Protein AF-A0A8C3UJY2-F1 (afdb_monomer)

Sequence (136 aa):
MTLLALTLALLAMTVATGDIPMKPLDMAPDSFDDQYQGCGPAMEEALPALNRSEFQKNLLYAKVWPMAVAEWQKWGSPVSPLSSPDQAIAIMAYTMEDLYKEFNDKVRVTGIPRTPGRLGGLLLATTALAVATGIL

Secondary structure (DSSP, 8-state):
-HHHHHHHHHTS----------------TTS-----TTTHHHHHHHHHHHHHHHHHH-HHHHHHHHHHHHHHHHTT---TTSS-HHHHHHHHHHTSTTHHHHHHHHHTT--S---TT-----SSHHHHHHHHT---

Solvent-accessible surface area (backbone atoms only — not comparable to full-atom values): 8339 Å² total; per-residue (Å²): 119,69,68,63,53,54,55,56,61,68,61,61,67,81,75,75,74,72,80,74,82,84,75,85,87,76,89,56,79,37,26,56,77,84,71,53,82,96,41,52,71,63,50,60,71,43,41,66,62,49,51,57,54,31,49,75,77,30,68,66,56,49,56,41,46,62,52,15,47,55,52,43,49,74,69,69,56,68,34,83,96,54,89,37,63,62,29,46,30,30,55,44,26,46,78,34,90,64,50,40,56,59,38,54,58,50,36,52,65,57,38,59,93,81,60,92,91,60,90,81,68,76,58,54,65,64,46,46,54,30,63,59,63,64,87,127

pLDDT: mean 72.96, std 17.75, range [30.02, 97.0]

Mean predicted aligned error: 12.07 Å

Foldseek 3Di:
DVVVVVVVVVVPDPPPPPPPPDDDDDPLLQFQDDLCPPNLVVLVVCVVVLLVLLLVQPVLCVVLLVVLVVVCVVVVVDQPPHDDSLLSSLVSSCPDDCLVVLLVVCRSRHNDPPDDPCPVDRRCRSNVSSVSPPDD

Organism: Catharus ustulatus (NCBI:txid91951)

Structure (mmCIF, N/CA/C/O backbone):
data_AF-A0A8C3UJY2-F1
#
_entry.id   AF-A0A8C3UJY2-F1
#
loop_
_atom_site.group_PDB
_atom_site.id
_atom_site.type_symbol
_atom_site.label_atom_id
_atom_site.label_alt_id
_atom_site.label_comp_id
_atom_site.label_asym_id
_atom_site.label_entity_id
_atom_site.label_seq_id
_atom_site.pdbx_PDB_ins_code
_atom_site.Cartn_x
_atom_site.Cartn_y
_atom_site.Cartn_z
_atom_site.occupancy
_atom_site.B_iso_or_equiv
_atom_site.auth_seq_id
_atom_site.auth_comp_id
_atom_site.auth_asym_id
_atom_site.auth_atom_id
_atom_site.pdbx_PDB_model_num
ATOM 1 N N . MET A 1 1 ? 63.495 15.230 11.042 1.00 59.34 1 MET A N 1
ATOM 2 C CA . MET A 1 1 ? 63.172 15.250 9.595 1.00 59.34 1 MET A CA 1
ATOM 3 C C . MET A 1 1 ? 62.580 13.933 9.089 1.00 59.34 1 MET A C 1
ATOM 5 O O . MET A 1 1 ? 61.705 13.982 8.242 1.00 59.34 1 MET A O 1
ATOM 9 N N . THR A 1 2 ? 62.986 12.766 9.601 1.00 58.66 2 THR A N 1
ATOM 10 C CA . THR A 1 2 ? 62.506 11.450 9.121 1.00 58.66 2 THR A CA 1
ATOM 11 C C . THR A 1 2 ? 61.123 11.045 9.644 1.00 58.66 2 THR A C 1
ATOM 13 O O . THR A 1 2 ? 60.345 10.471 8.891 1.00 58.66 2 THR A O 1
ATOM 16 N N . LEU A 1 3 ? 60.764 11.408 10.883 1.00 55.19 3 LEU A N 1
ATOM 17 C CA . LEU A 1 3 ? 59.418 11.153 11.425 1.00 55.19 3 LEU A CA 1
ATOM 18 C C . LEU A 1 3 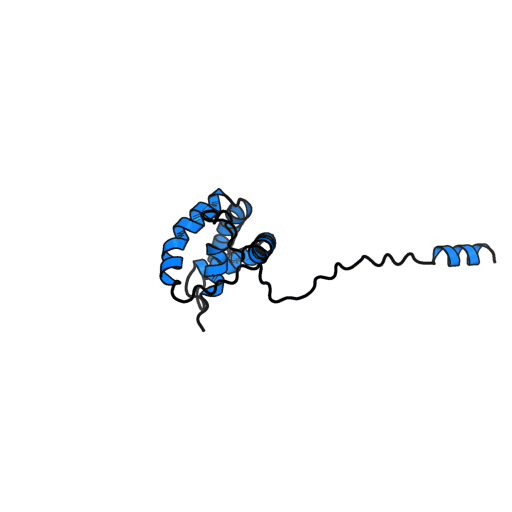? 58.323 11.926 10.670 1.00 55.19 3 LEU A C 1
ATOM 20 O O . LEU A 1 3 ? 57.234 11.411 10.461 1.00 55.19 3 LEU A O 1
ATOM 24 N N . LEU A 1 4 ? 58.649 13.144 10.227 1.00 55.25 4 LEU A N 1
ATOM 25 C CA . LEU A 1 4 ? 57.727 14.070 9.562 1.00 55.25 4 LEU A CA 1
ATOM 26 C C . LEU A 1 4 ? 57.382 13.606 8.134 1.00 55.25 4 LEU A C 1
ATOM 28 O O . LEU A 1 4 ? 56.247 13.741 7.682 1.00 55.25 4 LEU A O 1
ATOM 32 N N . ALA A 1 5 ? 58.347 12.985 7.451 1.00 57.09 5 ALA A N 1
ATOM 33 C CA . ALA A 1 5 ? 58.129 12.335 6.161 1.00 57.09 5 ALA A CA 1
ATOM 34 C C . ALA A 1 5 ? 57.294 11.046 6.294 1.00 57.09 5 ALA A C 1
ATOM 36 O O . ALA A 1 5 ? 56.434 10.783 5.457 1.00 57.09 5 ALA A O 1
ATOM 37 N N . LEU A 1 6 ? 57.491 10.277 7.372 1.00 54.47 6 LEU A N 1
ATOM 38 C CA . LEU A 1 6 ? 56.720 9.058 7.650 1.00 54.47 6 LEU A CA 1
ATOM 39 C C . LEU A 1 6 ? 55.256 9.370 7.999 1.00 54.47 6 LEU A C 1
ATOM 41 O O . LEU A 1 6 ? 54.355 8.670 7.543 1.00 54.47 6 LEU A O 1
ATOM 45 N N . THR A 1 7 ? 55.006 10.462 8.728 1.00 56.91 7 THR A N 1
ATOM 46 C CA . THR A 1 7 ? 53.645 10.943 9.006 1.00 56.91 7 THR A CA 1
ATOM 47 C C . THR A 1 7 ? 52.935 11.473 7.761 1.00 56.91 7 THR A C 1
ATOM 49 O O . THR A 1 7 ? 51.735 11.265 7.632 1.00 56.91 7 THR A O 1
ATOM 52 N N . LEU A 1 8 ? 53.649 12.108 6.819 1.00 55.72 8 LEU A N 1
ATOM 53 C CA . LEU A 1 8 ? 53.049 12.563 5.556 1.00 55.72 8 LEU A CA 1
ATOM 54 C C . LEU A 1 8 ? 52.709 11.400 4.609 1.00 55.72 8 LEU A C 1
ATOM 56 O O . LEU A 1 8 ? 51.703 11.473 3.912 1.00 55.72 8 LEU A O 1
ATOM 60 N N . ALA A 1 9 ? 53.499 10.321 4.606 1.00 56.09 9 ALA A N 1
ATOM 61 C CA . ALA A 1 9 ? 53.233 9.139 3.780 1.00 56.09 9 ALA A CA 1
ATOM 62 C C . ALA A 1 9 ? 52.032 8.310 4.280 1.00 56.09 9 ALA A C 1
ATOM 64 O O . ALA A 1 9 ? 51.280 7.774 3.473 1.00 56.09 9 ALA A 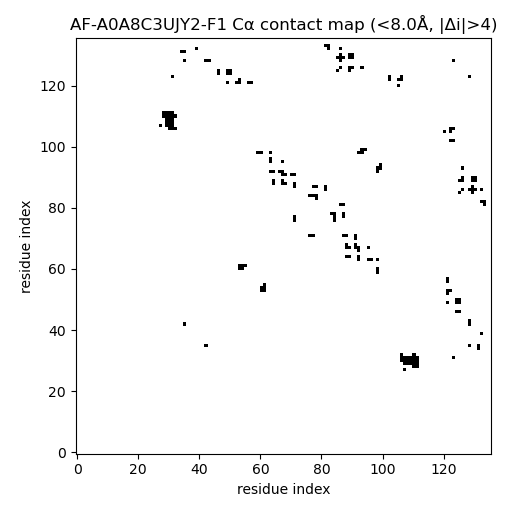O 1
ATOM 65 N N . LEU A 1 10 ? 51.811 8.238 5.599 1.00 55.12 10 LEU A N 1
ATOM 66 C CA . LEU A 1 10 ? 50.641 7.571 6.195 1.00 55.12 10 LEU A CA 1
ATOM 67 C C . LEU A 1 10 ? 49.348 8.390 6.065 1.00 55.12 10 LEU A C 1
ATOM 69 O O . LEU A 1 10 ? 48.258 7.826 6.107 1.00 55.12 10 LEU A O 1
ATOM 73 N N . LEU A 1 11 ? 49.467 9.706 5.864 1.00 50.31 11 LEU A N 1
ATOM 74 C CA . LEU A 1 11 ? 48.352 10.597 5.546 1.00 50.31 11 LEU A CA 1
ATOM 75 C C . LEU A 1 11 ? 48.080 10.697 4.035 1.00 50.31 11 LEU A C 1
ATOM 77 O O . LEU A 1 11 ? 47.337 11.579 3.605 1.00 50.31 11 LEU A O 1
ATOM 81 N N . ALA A 1 12 ? 48.635 9.798 3.214 1.00 52.34 12 ALA A N 1
ATOM 82 C CA . ALA A 1 12 ? 48.037 9.450 1.930 1.00 52.34 12 ALA A CA 1
ATOM 83 C C . ALA A 1 12 ? 46.743 8.692 2.240 1.00 52.34 12 ALA A C 1
ATOM 85 O O . ALA A 1 12 ? 46.678 7.465 2.187 1.00 52.34 12 ALA A O 1
ATOM 86 N N . MET A 1 13 ? 45.748 9.456 2.691 1.00 54.62 13 MET A N 1
ATOM 87 C CA . MET A 1 13 ? 44.426 8.984 3.026 1.00 54.62 13 MET A CA 1
ATOM 88 C C . MET A 1 13 ? 43.950 8.106 1.883 1.00 54.62 13 MET A C 1
ATOM 90 O O . MET A 1 13 ? 43.732 8.577 0.765 1.00 54.62 13 MET A O 1
ATOM 94 N N . THR A 1 14 ? 43.789 6.821 2.172 1.00 55.91 14 THR A N 1
ATOM 95 C CA . THR A 1 14 ? 42.932 5.948 1.393 1.00 55.91 14 THR A CA 1
ATOM 96 C C . THR A 1 14 ? 41.533 6.523 1.530 1.00 55.91 14 THR A C 1
ATOM 98 O O . THR A 1 14 ? 40.779 6.166 2.434 1.00 55.91 14 THR A O 1
ATOM 101 N N . VAL A 1 15 ? 41.212 7.486 0.668 1.00 59.03 15 VAL A N 1
ATOM 102 C CA . VAL A 1 15 ? 39.839 7.842 0.358 1.00 59.03 15 VAL A CA 1
ATOM 103 C C . VAL A 1 15 ? 39.270 6.575 -0.251 1.00 59.03 15 VAL A C 1
ATOM 105 O O . VAL A 1 15 ? 39.450 6.294 -1.432 1.00 59.03 15 VAL A O 1
ATOM 108 N N . ALA A 1 16 ? 38.662 5.755 0.600 1.00 60.31 16 ALA A N 1
ATOM 109 C CA . ALA A 1 16 ? 37.735 4.744 0.162 1.00 60.31 16 ALA A CA 1
ATOM 110 C C . ALA A 1 16 ? 36.594 5.517 -0.499 1.00 60.31 16 ALA A C 1
ATOM 112 O O . ALA A 1 16 ? 35.680 6.003 0.166 1.00 60.31 16 ALA A O 1
ATOM 113 N N . THR A 1 17 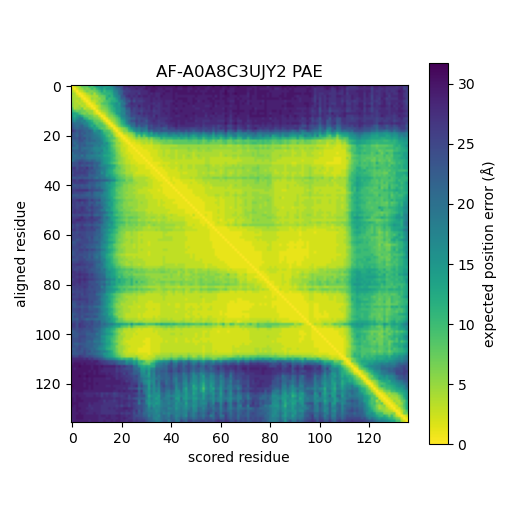? 36.696 5.712 -1.811 1.00 61.31 17 THR A N 1
ATOM 114 C CA . THR A 1 17 ? 35.543 6.018 -2.640 1.00 61.31 17 THR A CA 1
ATOM 115 C C . THR A 1 17 ? 34.656 4.791 -2.525 1.00 61.31 17 THR A C 1
ATOM 117 O O . THR A 1 17 ? 34.859 3.803 -3.223 1.00 61.31 17 THR A O 1
ATOM 120 N N . GLY A 1 18 ? 33.753 4.786 -1.544 1.00 64.19 18 GLY A N 1
ATOM 121 C CA . GLY A 1 18 ? 32.670 3.820 -1.543 1.00 64.19 18 GLY A CA 1
ATOM 122 C C . GLY A 1 18 ? 31.953 4.003 -2.870 1.00 64.19 18 GLY A C 1
ATOM 123 O O . GLY A 1 18 ? 31.439 5.093 -3.125 1.00 64.19 18 GLY A O 1
ATOM 124 N N . ASP A 1 19 ? 32.006 2.989 -3.732 1.00 71.44 19 ASP A N 1
ATOM 125 C CA . ASP A 1 19 ? 31.289 2.997 -4.999 1.00 71.44 19 ASP A CA 1
ATOM 126 C C . ASP A 1 19 ? 29.814 3.216 -4.676 1.00 71.44 19 ASP A C 1
ATOM 128 O O . ASP A 1 19 ? 29.141 2.335 -4.140 1.00 71.44 19 ASP A O 1
ATOM 132 N N . ILE A 1 20 ? 29.317 4.425 -4.938 1.00 76.81 20 ILE A N 1
ATOM 133 C CA . ILE A 1 20 ? 27.889 4.695 -4.864 1.00 76.81 20 ILE A CA 1
ATOM 134 C C . ILE A 1 20 ? 27.291 3.918 -6.035 1.00 76.81 20 ILE A C 1
ATOM 136 O O . ILE A 1 20 ? 27.602 4.246 -7.185 1.00 76.81 20 ILE A O 1
ATOM 140 N N . PRO A 1 21 ? 26.470 2.883 -5.787 1.00 80.56 21 PRO A N 1
ATOM 141 C CA . PRO A 1 21 ? 25.907 2.096 -6.866 1.00 80.56 21 PRO A CA 1
ATOM 142 C C . PRO A 1 21 ? 25.037 3.010 -7.731 1.00 80.56 21 PRO A C 1
ATOM 144 O O . PRO A 1 21 ? 24.001 3.513 -7.293 1.00 80.56 21 PRO A O 1
ATOM 147 N N . MET A 1 22 ? 25.479 3.249 -8.966 1.00 85.44 22 MET A N 1
ATOM 148 C CA . MET A 1 22 ? 24.723 4.036 -9.929 1.00 85.44 22 MET A CA 1
ATOM 149 C C . MET A 1 22 ? 23.504 3.225 -10.365 1.00 85.44 22 MET A C 1
ATOM 151 O O . MET A 1 22 ? 23.642 2.119 -10.886 1.00 85.44 22 MET A O 1
ATOM 155 N N . LYS A 1 23 ? 22.306 3.777 -10.163 1.00 86.62 23 LYS A N 1
ATOM 156 C CA . LYS A 1 23 ? 21.059 3.189 -10.652 1.00 86.62 23 LYS A CA 1
ATOM 157 C C . LYS A 1 23 ? 20.528 4.047 -11.805 1.00 86.62 23 LYS A C 1
ATOM 159 O O . LYS A 1 23 ? 20.132 5.183 -11.545 1.00 86.62 23 LYS A O 1
ATOM 164 N N . PRO A 1 24 ? 20.559 3.559 -13.060 1.00 90.94 24 PRO A N 1
ATOM 165 C CA . PRO A 1 24 ? 19.982 4.279 -14.191 1.00 90.94 24 PRO A CA 1
ATOM 166 C C . PRO A 1 24 ? 18.491 4.542 -13.963 1.00 90.94 24 PRO A C 1
ATOM 168 O O . PRO A 1 24 ? 17.793 3.694 -13.408 1.00 90.94 24 PRO A O 1
ATOM 171 N N . LEU A 1 25 ? 18.019 5.716 -14.380 1.00 94.06 25 LEU A N 1
ATOM 172 C CA . LEU A 1 25 ? 16.592 6.021 -14.423 1.00 94.06 25 LEU A CA 1
ATOM 173 C C . LEU A 1 25 ? 16.005 5.492 -15.735 1.00 94.06 25 LEU A C 1
ATOM 175 O O . LEU A 1 25 ? 16.612 5.650 -16.794 1.00 94.06 25 LEU A O 1
ATOM 179 N N . ASP A 1 26 ? 14.823 4.896 -15.654 1.00 92.06 26 ASP A N 1
ATOM 180 C CA . ASP A 1 26 ? 14.044 4.394 -16.782 1.00 92.06 26 ASP A CA 1
ATOM 181 C C . ASP A 1 26 ? 12.548 4.688 -16.565 1.00 92.06 26 ASP A C 1
ATOM 183 O O . ASP A 1 26 ? 12.168 5.408 -15.640 1.00 92.06 26 ASP A O 1
ATOM 187 N N . MET A 1 27 ? 11.695 4.152 -17.439 1.00 93.62 27 MET A N 1
ATOM 188 C CA . MET A 1 27 ? 10.237 4.277 -17.326 1.00 93.62 27 MET A CA 1
ATOM 189 C C . MET A 1 27 ? 9.613 3.224 -16.396 1.00 93.62 27 MET A C 1
ATOM 191 O O . MET A 1 27 ? 8.407 3.021 -16.447 1.00 93.62 27 MET A O 1
ATOM 195 N N . ALA A 1 28 ? 10.421 2.528 -15.589 1.00 90.62 28 ALA A N 1
ATOM 196 C CA . ALA A 1 28 ? 10.009 1.454 -14.692 1.00 90.62 28 ALA A CA 1
ATOM 197 C C . ALA A 1 28 ? 9.105 0.386 -15.356 1.00 90.62 28 ALA A C 1
ATOM 199 O O . ALA A 1 28 ? 8.056 0.049 -14.804 1.00 90.62 28 ALA A O 1
ATOM 200 N N . PRO A 1 29 ? 9.499 -0.193 -16.512 1.00 89.12 29 PRO A N 1
ATOM 201 C CA . PRO A 1 29 ? 8.647 -1.117 -17.274 1.00 89.12 29 PRO A CA 1
ATOM 202 C C . PRO A 1 29 ? 8.322 -2.421 -16.528 1.00 89.12 29 PRO A C 1
ATOM 204 O O . PRO A 1 29 ? 7.384 -3.125 -16.889 1.00 89.12 29 PRO A O 1
ATOM 207 N N . ASP A 1 30 ? 9.104 -2.747 -15.498 1.00 85.56 30 ASP A N 1
ATOM 208 C CA . ASP A 1 30 ? 8.904 -3.924 -14.653 1.00 85.56 30 ASP A CA 1
ATOM 209 C C . ASP A 1 30 ? 8.070 -3.617 -13.399 1.00 85.56 30 ASP A C 1
ATOM 211 O O . ASP A 1 30 ? 7.823 -4.518 -12.594 1.00 85.56 30 ASP A O 1
ATOM 215 N N . SER A 1 31 ? 7.649 -2.366 -13.198 1.00 84.00 31 SER A N 1
ATOM 216 C CA . SER A 1 31 ? 6.878 -1.972 -12.022 1.00 84.00 31 SER A CA 1
ATOM 217 C C . SER A 1 31 ? 5.389 -2.269 -12.177 1.00 84.00 31 SER A C 1
ATOM 219 O O . SER A 1 31 ? 4.847 -2.249 -13.274 1.00 84.00 31 SER A O 1
ATOM 221 N N . PHE A 1 32 ? 4.726 -2.576 -11.066 1.00 80.62 32 PHE A N 1
ATOM 222 C CA . PHE A 1 32 ? 3.273 -2.626 -11.009 1.00 80.62 32 PHE A CA 1
ATOM 223 C C . PHE A 1 32 ? 2.739 -1.201 -10.844 1.00 80.62 32 PHE A C 1
ATOM 225 O O . PHE A 1 32 ? 2.873 -0.609 -9.772 1.00 80.62 32 PHE A O 1
ATOM 232 N N . ASP A 1 33 ? 2.144 -0.666 -11.902 1.00 78.94 33 ASP A N 1
ATOM 233 C CA . ASP A 1 33 ? 1.690 0.721 -12.023 1.00 78.94 33 ASP A CA 1
ATOM 234 C C . ASP A 1 33 ? 0.197 0.825 -12.394 1.00 78.94 33 ASP A C 1
ATOM 236 O O . ASP A 1 33 ? -0.245 1.826 -12.962 1.00 78.94 33 ASP A O 1
ATOM 240 N N . ASP A 1 34 ? -0.590 -0.207 -12.053 1.00 78.19 34 ASP A N 1
ATOM 241 C CA . ASP A 1 34 ? -2.025 -0.259 -12.340 1.00 78.19 34 ASP A CA 1
A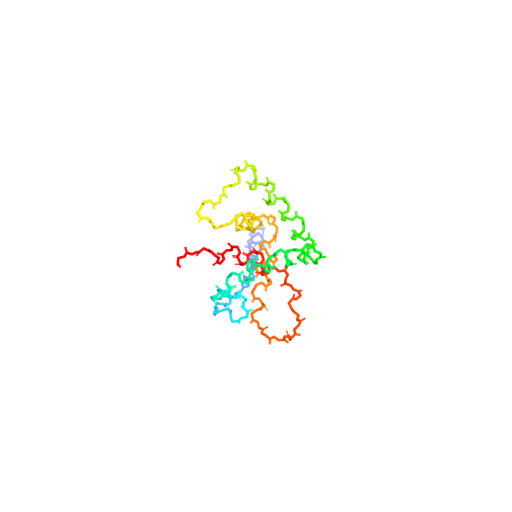TOM 242 C C . ASP A 1 34 ? -2.757 0.944 -11.725 1.00 78.19 34 ASP A C 1
ATOM 244 O O . ASP A 1 34 ? -2.671 1.223 -10.526 1.00 78.19 34 ASP A O 1
ATOM 248 N N . GLN A 1 35 ? -3.493 1.657 -12.574 1.00 76.38 35 GLN A N 1
ATOM 249 C CA . GLN A 1 35 ? -4.310 2.812 -12.201 1.00 76.38 35 GLN A CA 1
ATOM 250 C C . GLN A 1 35 ? -5.750 2.416 -11.853 1.00 76.38 35 GLN A C 1
ATOM 252 O O . GLN A 1 35 ? -6.555 3.272 -11.496 1.00 76.38 35 GLN A O 1
ATOM 257 N N . TYR A 1 36 ? -6.098 1.135 -12.000 1.00 73.44 36 TYR A N 1
ATOM 258 C CA . TYR A 1 36 ? -7.419 0.571 -11.733 1.00 73.44 36 TYR A CA 1
ATOM 259 C C . TYR A 1 36 ? -8.566 1.268 -12.494 1.00 73.44 36 TYR A C 1
ATOM 261 O O . TYR A 1 36 ? -9.717 1.319 -12.038 1.00 73.44 36 TYR A O 1
ATOM 269 N N . GLN A 1 37 ? -8.274 1.804 -13.686 1.00 79.50 37 GLN A N 1
ATOM 270 C CA . GLN A 1 37 ? -9.254 2.521 -14.502 1.00 79.50 37 GLN A CA 1
ATOM 271 C C . GLN A 1 37 ? -10.404 1.595 -14.921 1.00 79.50 37 GLN A C 1
ATOM 273 O O . GLN A 1 37 ? -10.207 0.573 -15.575 1.00 79.50 37 GLN A O 1
ATOM 278 N N . GLY A 1 38 ? -11.631 1.966 -14.547 1.00 82.00 38 GLY A N 1
ATOM 279 C CA . GLY A 1 38 ? -12.842 1.211 -14.883 1.00 82.00 38 GLY A CA 1
ATOM 280 C C . GLY A 1 38 ? -13.089 -0.050 -14.043 1.00 82.00 38 GLY A C 1
ATOM 281 O O . GLY A 1 38 ? -14.126 -0.681 -14.229 1.00 82.00 38 GLY A O 1
ATOM 282 N N . CYS A 1 39 ? -12.204 -0.405 -13.101 1.00 77.25 39 CYS A N 1
ATOM 283 C CA . CYS A 1 39 ? -12.362 -1.585 -12.238 1.00 77.25 39 CYS A CA 1
ATOM 284 C C . CYS A 1 39 ? -12.359 -1.284 -10.728 1.00 77.25 39 CYS A C 1
ATOM 286 O O . CYS A 1 39 ? -12.490 -2.214 -9.935 1.00 77.25 39 CYS A O 1
ATOM 288 N N . GLY A 1 40 ? -12.289 -0.009 -10.325 1.00 76.25 40 GLY A N 1
ATOM 289 C CA . GLY A 1 40 ? -12.291 0.424 -8.919 1.00 76.25 40 GLY A CA 1
ATOM 290 C C . GLY A 1 40 ? -13.348 -0.255 -8.030 1.00 76.25 40 GLY A C 1
ATOM 291 O O . GLY A 1 40 ? -12.961 -0.887 -7.050 1.00 76.25 40 GLY A O 1
ATOM 292 N N . PRO A 1 41 ? -14.652 -0.231 -8.380 1.00 81.19 41 PRO A N 1
ATOM 293 C CA . PRO A 1 41 ? -15.689 -0.882 -7.570 1.00 81.19 41 PRO A CA 1
ATOM 294 C C . PRO A 1 41 ? -15.497 -2.397 -7.412 1.00 81.19 41 PRO A C 1
ATOM 296 O O . PRO A 1 41 ? -15.699 -2.945 -6.333 1.00 81.19 41 PRO A O 1
ATOM 299 N N . ALA A 1 42 ? -15.064 -3.083 -8.474 1.00 79.56 42 ALA A N 1
ATOM 300 C CA . ALA A 1 42 ? -14.790 -4.519 -8.418 1.00 79.56 42 ALA A CA 1
ATOM 301 C C . ALA A 1 42 ? -13.568 -4.826 -7.536 1.00 79.56 42 ALA A C 1
ATOM 303 O O . ALA A 1 42 ? -13.541 -5.829 -6.823 1.00 79.56 42 ALA A O 1
ATOM 304 N N . MET A 1 43 ? -12.562 -3.950 -7.559 1.00 75.69 43 MET A N 1
ATOM 305 C CA . MET A 1 43 ? -11.396 -4.065 -6.689 1.00 75.69 43 MET A CA 1
ATOM 306 C C . MET A 1 43 ? -11.738 -3.795 -5.224 1.00 75.69 43 MET A C 1
ATOM 308 O O . MET A 1 43 ? -11.237 -4.509 -4.357 1.00 75.69 43 MET A O 1
ATOM 312 N N . GLU A 1 44 ? -12.621 -2.834 -4.944 1.00 76.31 44 GLU A N 1
ATOM 313 C CA . GLU A 1 44 ? -13.133 -2.567 -3.596 1.00 76.31 44 GLU A CA 1
ATOM 314 C C . GLU A 1 44 ? -13.881 -3.784 -3.030 1.00 76.31 44 GLU A C 1
ATOM 316 O O . GLU A 1 44 ? -13.632 -4.191 -1.895 1.00 76.31 44 GLU A O 1
ATOM 321 N N . GLU A 1 45 ? -14.709 -4.451 -3.839 1.00 79.94 45 GLU A N 1
ATOM 322 C CA . GLU A 1 45 ? -15.382 -5.694 -3.440 1.00 79.94 45 GLU A CA 1
ATOM 323 C C . GLU A 1 45 ? -14.389 -6.843 -3.169 1.00 79.94 45 GLU A C 1
ATOM 325 O O . GLU A 1 45 ? -14.592 -7.663 -2.268 1.00 79.94 45 GLU A O 1
ATOM 330 N N . ALA A 1 46 ? -13.275 -6.893 -3.906 1.00 77.06 46 ALA A N 1
ATOM 331 C CA . ALA A 1 46 ? -12.237 -7.905 -3.726 1.00 77.06 46 ALA A CA 1
ATOM 332 C C . ALA A 1 46 ? -11.339 -7.660 -2.495 1.00 77.06 46 ALA A C 1
ATOM 334 O O . ALA A 1 46 ? -10.752 -8.619 -1.969 1.00 77.06 46 ALA A O 1
ATOM 335 N N . LEU A 1 47 ? -11.236 -6.413 -2.010 1.00 74.56 47 LEU A N 1
ATOM 336 C CA . LEU A 1 47 ? -10.318 -6.015 -0.935 1.00 74.56 47 LEU A CA 1
ATOM 337 C C . LEU A 1 47 ? -10.389 -6.907 0.315 1.00 74.56 47 LEU A C 1
ATOM 339 O O . LEU A 1 47 ? -9.330 -7.351 0.765 1.00 74.56 47 LEU A O 1
ATOM 343 N N . PRO A 1 48 ? -11.563 -7.247 0.890 1.00 78.25 48 PRO A N 1
ATOM 344 C CA . PRO A 1 48 ? -11.607 -8.034 2.122 1.00 78.25 48 PRO A CA 1
ATOM 345 C C . PRO A 1 48 ? -11.029 -9.444 1.955 1.00 78.25 48 PRO A C 1
ATOM 347 O O . PRO A 1 48 ? -10.401 -9.979 2.872 1.00 78.25 48 PRO A O 1
ATOM 350 N N . ALA A 1 49 ? -11.245 -10.072 0.796 1.00 78.44 49 ALA A N 1
ATOM 351 C CA . ALA A 1 49 ? -10.708 -11.398 0.506 1.00 78.44 49 ALA A CA 1
ATOM 352 C C . ALA A 1 49 ? -9.192 -11.350 0.286 1.00 78.44 49 ALA A C 1
ATOM 354 O O . ALA A 1 49 ? -8.474 -12.203 0.817 1.00 78.44 49 ALA A O 1
ATOM 355 N N . LEU A 1 50 ? -8.719 -10.330 -0.435 1.00 74.06 50 LEU A N 1
ATOM 356 C CA . LEU A 1 50 ? -7.298 -10.083 -0.649 1.00 74.06 50 LEU A CA 1
ATOM 357 C C . LEU A 1 50 ? -6.603 -9.847 0.690 1.00 74.06 50 LEU A C 1
ATOM 359 O O . LEU A 1 50 ? -5.721 -10.626 1.035 1.00 74.06 50 LEU A O 1
ATOM 363 N N . ASN A 1 51 ? -7.098 -8.915 1.508 1.00 73.62 51 ASN A N 1
ATOM 364 C CA . ASN A 1 51 ? -6.548 -8.597 2.826 1.00 73.62 51 ASN A CA 1
ATOM 365 C C . ASN A 1 51 ? -6.416 -9.847 3.720 1.00 73.62 51 ASN A C 1
ATOM 367 O O . ASN A 1 51 ? -5.365 -10.095 4.302 1.00 73.62 51 ASN A O 1
ATOM 371 N N . ARG A 1 52 ? -7.433 -10.720 3.777 1.00 80.31 52 ARG A N 1
ATOM 372 C CA . ARG A 1 52 ? -7.332 -11.988 4.532 1.00 80.31 52 ARG A CA 1
ATOM 373 C C . ARG A 1 52 ? -6.235 -12.916 4.009 1.00 80.31 52 ARG A C 1
ATOM 375 O O . ARG A 1 52 ? -5.538 -13.536 4.808 1.00 80.31 52 ARG A 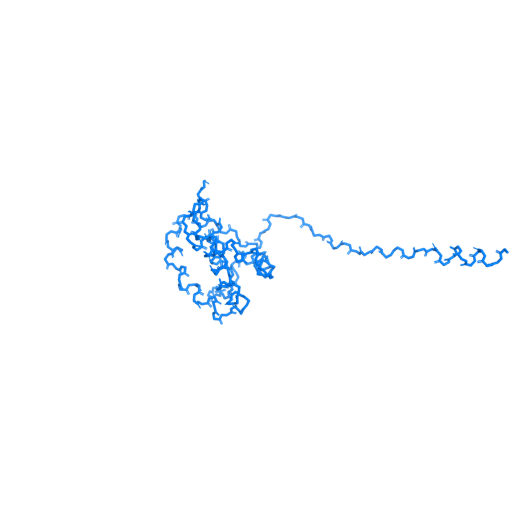O 1
ATOM 382 N N . SER A 1 53 ? -6.088 -13.028 2.689 1.00 75.62 53 SER A N 1
ATOM 383 C CA . SER A 1 53 ? -4.978 -13.770 2.081 1.00 75.62 53 SER A CA 1
ATOM 384 C C . SER A 1 53 ? -3.631 -13.116 2.418 1.00 75.62 53 SER A C 1
ATOM 386 O O . SER A 1 53 ? -2.672 -13.838 2.681 1.00 75.62 53 SER A O 1
ATOM 388 N N . GLU A 1 54 ? -3.568 -11.780 2.469 1.00 74.31 54 GLU A N 1
ATOM 389 C CA . GLU A 1 54 ? -2.370 -11.019 2.846 1.00 74.31 54 GLU A CA 1
ATOM 390 C C . GLU A 1 54 ? -1.850 -11.394 4.225 1.00 74.31 54 GLU A C 1
ATOM 392 O O . GLU A 1 54 ? -0.711 -11.837 4.390 1.00 74.31 54 GLU A O 1
ATOM 397 N N . PHE A 1 55 ? -2.742 -11.310 5.207 1.00 76.81 55 PHE A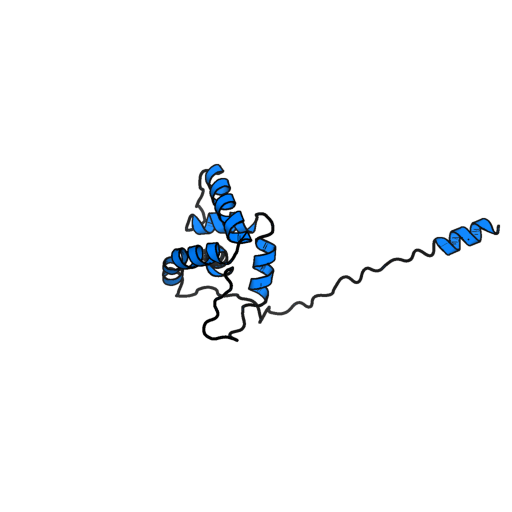 N 1
ATOM 398 C CA . PHE A 1 55 ? -2.460 -11.669 6.590 1.00 76.81 55 PHE A CA 1
ATOM 399 C C . PHE A 1 55 ? -1.881 -13.080 6.746 1.00 76.81 55 PHE A C 1
ATOM 401 O O . PHE A 1 55 ? -1.101 -13.328 7.661 1.00 76.81 55 PHE A O 1
ATOM 408 N N . GLN A 1 56 ? -2.255 -14.012 5.866 1.00 81.06 56 GLN A N 1
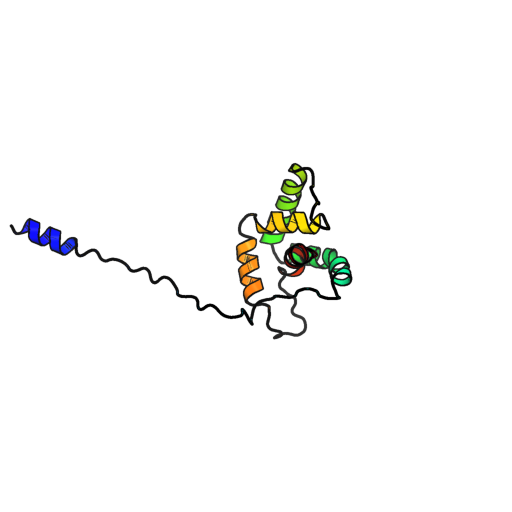ATOM 409 C CA . GLN A 1 56 ? -1.799 -15.398 5.944 1.00 81.06 56 GLN A CA 1
ATOM 410 C C . GLN A 1 56 ? -0.405 -15.621 5.359 1.00 81.06 56 GLN A C 1
ATOM 412 O O . GLN A 1 56 ? 0.280 -16.537 5.812 1.00 81.06 56 GLN A O 1
ATOM 417 N N . LYS A 1 57 ? 0.011 -14.849 4.345 1.00 78.31 57 LYS A N 1
ATOM 418 C CA . LYS A 1 57 ? 1.288 -15.104 3.650 1.00 78.31 57 LYS A CA 1
ATOM 419 C C . LYS A 1 57 ? 2.345 -14.015 3.850 1.00 78.31 57 LYS A C 1
ATOM 421 O O . LYS A 1 57 ? 3.502 -14.275 3.532 1.00 78.31 57 LYS A O 1
ATOM 426 N N . ASN A 1 58 ? 1.996 -12.857 4.417 1.00 79.12 58 ASN A N 1
ATOM 427 C CA . ASN A 1 58 ? 2.942 -11.794 4.750 1.00 79.12 58 ASN A CA 1
ATOM 428 C C . ASN A 1 58 ? 2.912 -11.472 6.256 1.00 79.12 58 ASN A C 1
ATOM 430 O O . ASN A 1 58 ? 2.025 -10.777 6.751 1.00 79.12 58 ASN A O 1
ATOM 434 N N . LEU A 1 59 ? 3.917 -11.970 6.987 1.00 86.94 59 LEU A N 1
ATOM 435 C CA . LEU A 1 59 ? 4.045 -11.764 8.435 1.00 86.94 59 LEU A CA 1
ATOM 436 C C . LEU A 1 59 ? 4.298 -10.297 8.809 1.00 86.94 59 LEU A C 1
ATOM 438 O O . LEU A 1 59 ? 3.811 -9.851 9.848 1.00 86.94 59 LEU A O 1
ATOM 442 N N . LEU A 1 60 ? 5.042 -9.550 7.983 1.00 85.50 60 LEU A N 1
ATOM 443 C CA . LEU A 1 60 ? 5.307 -8.132 8.231 1.00 85.50 60 LEU A CA 1
ATOM 444 C C . LEU A 1 60 ? 4.013 -7.332 8.103 1.00 85.50 60 LEU A C 1
ATOM 446 O O . LEU A 1 60 ? 3.658 -6.584 9.009 1.00 85.50 60 LEU A O 1
ATOM 450 N N . TYR A 1 61 ? 3.261 -7.557 7.029 1.00 82.81 61 TYR A N 1
ATOM 451 C CA . TYR A 1 61 ? 1.945 -6.954 6.848 1.00 82.81 61 TYR A CA 1
ATOM 452 C C . TYR A 1 61 ? 0.987 -7.328 7.987 1.00 82.81 61 TYR A C 1
ATOM 454 O O . TYR A 1 61 ? 0.340 -6.455 8.566 1.00 82.81 61 TYR A O 1
ATOM 462 N N . ALA A 1 62 ? 0.957 -8.608 8.377 1.00 86.81 62 ALA A N 1
ATOM 463 C CA . ALA A 1 62 ? 0.109 -9.088 9.462 1.00 86.81 62 ALA A CA 1
ATOM 464 C C . ALA A 1 62 ? 0.406 -8.425 10.815 1.00 86.81 62 ALA A C 1
ATOM 466 O O . ALA A 1 62 ? -0.492 -8.270 11.643 1.00 86.81 62 ALA A O 1
ATOM 467 N N . LYS A 1 63 ? 1.660 -8.020 11.026 1.00 89.38 63 LYS A N 1
ATOM 468 C CA . LYS A 1 63 ? 2.102 -7.275 12.203 1.00 89.38 63 LYS A CA 1
ATOM 469 C C . LYS A 1 63 ? 1.785 -5.780 12.093 1.00 89.38 63 LYS A C 1
ATOM 471 O O . LYS A 1 63 ? 1.261 -5.204 13.042 1.00 89.38 63 LYS A O 1
ATOM 476 N N . VAL A 1 64 ? 2.098 -5.155 10.957 1.00 88.12 64 VAL A N 1
ATOM 477 C CA . VAL A 1 64 ? 2.011 -3.696 10.776 1.00 88.12 64 VAL A CA 1
ATOM 478 C C . VAL A 1 64 ? 0.568 -3.222 10.618 1.00 88.12 64 VAL A C 1
ATOM 480 O O . VAL A 1 64 ? 0.207 -2.190 11.176 1.00 88.12 64 VAL A O 1
ATOM 483 N N . TRP A 1 65 ? -0.291 -3.966 9.917 1.00 88.06 65 TRP A N 1
ATOM 484 C CA . TRP A 1 65 ? -1.658 -3.511 9.643 1.00 88.06 65 TRP A CA 1
ATOM 485 C C . TRP A 1 65 ? -2.489 -3.259 10.917 1.00 88.06 65 TRP A C 1
ATOM 487 O O . TRP A 1 65 ? -3.060 -2.175 11.038 1.00 88.06 65 TRP A O 1
ATOM 497 N N . PRO A 1 66 ? -2.530 -4.154 11.926 1.00 91.75 66 PRO A N 1
ATOM 498 C CA . PRO A 1 66 ? -3.227 -3.869 13.183 1.00 91.75 66 PRO A CA 1
ATOM 499 C C . PRO A 1 66 ? -2.646 -2.668 13.944 1.00 91.75 66 PRO A C 1
ATOM 501 O O . PRO A 1 66 ? -3.390 -1.936 14.595 1.00 91.75 66 PRO A O 1
ATOM 504 N N . MET A 1 67 ? -1.330 -2.439 13.850 1.00 93.88 67 MET A N 1
ATOM 505 C CA . MET A 1 67 ? -0.683 -1.266 14.448 1.00 93.88 67 MET A CA 1
ATOM 506 C C . MET A 1 67 ? -1.120 0.023 13.750 1.00 93.88 67 MET A C 1
ATOM 508 O O . MET A 1 67 ? -1.440 1.002 14.422 1.00 93.88 67 MET A O 1
ATOM 512 N N . ALA A 1 68 ? -1.205 0.001 12.419 1.00 90.44 68 ALA A N 1
ATOM 513 C CA . ALA A 1 68 ? -1.698 1.113 11.619 1.00 90.44 68 ALA A CA 1
ATOM 514 C C . ALA A 1 68 ? -3.162 1.440 11.934 1.00 90.44 68 ALA A C 1
ATOM 516 O O . ALA A 1 68 ? -3.496 2.608 12.123 1.00 90.44 68 ALA A O 1
ATOM 517 N N . VAL A 1 69 ? -4.017 0.420 12.080 1.00 92.50 69 VAL A N 1
ATOM 518 C CA . VAL A 1 69 ? -5.409 0.587 12.533 1.00 92.50 69 VAL A CA 1
ATOM 519 C C . VAL A 1 69 ? -5.454 1.268 13.899 1.00 92.50 69 VAL A C 1
ATOM 521 O O . VAL A 1 69 ? -6.162 2.260 14.066 1.00 92.50 69 VAL A O 1
ATOM 524 N N . ALA A 1 70 ? -4.690 0.760 14.869 1.00 97.00 70 ALA A N 1
ATOM 525 C CA . ALA A 1 70 ? -4.681 1.301 16.223 1.00 97.00 70 ALA A CA 1
ATOM 526 C C . ALA A 1 70 ? -4.181 2.752 16.259 1.00 97.00 70 ALA A C 1
ATOM 528 O O . ALA A 1 70 ? -4.741 3.576 16.978 1.00 97.00 70 ALA A O 1
ATOM 529 N N . GLU A 1 71 ? -3.148 3.084 15.486 1.00 95.06 71 GLU A N 1
ATOM 530 C CA . GLU A 1 71 ? -2.637 4.450 15.406 1.00 95.06 71 GLU A CA 1
ATOM 531 C C . GLU A 1 71 ? -3.641 5.382 14.733 1.00 95.06 71 GLU A C 1
ATOM 533 O O . GLU A 1 71 ? -3.992 6.402 15.311 1.00 95.06 71 GLU A O 1
ATOM 538 N N . TRP A 1 72 ? -4.194 5.009 13.580 1.00 93.69 72 TRP A N 1
ATOM 539 C CA . TRP A 1 72 ? -5.232 5.793 12.906 1.00 93.69 72 TRP A CA 1
ATOM 540 C C . TRP A 1 72 ? -6.445 6.064 13.816 1.00 93.69 72 TRP A C 1
ATOM 542 O O . TRP A 1 72 ? -6.958 7.186 13.866 1.00 93.69 72 TRP A O 1
ATOM 552 N N . GLN A 1 73 ? -6.854 5.078 14.620 1.00 96.31 73 GLN A N 1
ATOM 553 C CA . GLN A 1 73 ? -7.939 5.236 15.591 1.00 96.31 73 GLN A CA 1
ATOM 554 C C . GLN A 1 73 ? -7.619 6.249 16.697 1.00 96.31 73 GLN A C 1
ATOM 556 O O . GLN A 1 73 ? -8.511 7.001 17.094 1.00 96.31 73 GLN A O 1
ATOM 561 N N . LYS A 1 74 ? -6.363 6.339 17.163 1.00 96.62 74 LYS A N 1
ATOM 562 C CA . LYS A 1 74 ? -5.953 7.358 18.153 1.00 96.62 74 LYS A CA 1
ATOM 563 C C . LYS A 1 74 ? -6.144 8.782 17.637 1.00 96.62 74 LYS A C 1
ATOM 565 O O . LYS A 1 74 ? -6.378 9.686 18.432 1.00 96.62 74 LYS A O 1
ATOM 570 N N . TRP A 1 75 ? -6.076 8.976 16.323 1.00 91.94 75 TRP A N 1
ATOM 571 C CA . TRP A 1 75 ? -6.244 10.279 15.678 1.00 91.94 75 TRP A CA 1
ATOM 572 C C . TRP A 1 75 ? -7.720 10.631 15.436 1.00 91.94 75 TRP A C 1
ATOM 574 O O . TRP A 1 75 ? -8.021 11.617 14.769 1.00 91.94 75 TRP A O 1
ATOM 584 N N . GLY A 1 76 ? -8.655 9.843 15.979 1.00 93.81 76 GLY A N 1
ATOM 585 C CA . GLY A 1 76 ? -10.091 10.054 15.808 1.00 93.81 76 GLY A CA 1
ATOM 586 C C . GLY A 1 76 ? -10.644 9.456 14.518 1.00 93.81 76 GLY A C 1
ATOM 587 O O . GLY A 1 76 ? -11.751 9.802 14.122 1.00 93.81 76 GLY A O 1
ATOM 588 N N . SER A 1 77 ? -9.899 8.544 13.881 1.00 93.69 77 SER A N 1
ATOM 589 C CA . SER A 1 77 ? -10.311 7.867 12.647 1.00 93.69 77 SER A CA 1
ATOM 590 C C . SER A 1 77 ? -10.633 8.829 11.485 1.00 93.69 77 SER A C 1
ATOM 592 O O . SER A 1 77 ? -11.698 8.713 10.871 1.00 93.69 77 SER A O 1
ATOM 594 N N . PRO A 1 78 ? -9.760 9.810 11.171 1.00 91.69 78 PRO A N 1
ATOM 595 C CA . PRO A 1 78 ? -10.030 10.770 10.111 1.00 91.69 78 PRO A CA 1
ATOM 596 C C . PRO A 1 78 ? -10.063 10.057 8.757 1.00 91.69 78 PRO A C 1
ATOM 598 O O . PRO A 1 78 ? -9.169 9.273 8.437 1.00 91.69 78 PRO A O 1
ATOM 601 N N . VAL A 1 79 ? -11.099 10.343 7.969 1.00 87.75 79 VAL A N 1
ATOM 602 C CA . VAL A 1 79 ? -11.227 9.828 6.600 1.00 87.75 79 VAL A CA 1
ATOM 603 C C . VAL A 1 79 ? -11.115 10.953 5.579 1.00 87.75 79 VAL A C 1
ATOM 605 O O . VAL A 1 79 ? -10.517 10.736 4.550 1.00 87.75 79 VAL A O 1
ATOM 608 N N . SER A 1 80 ? -11.567 12.181 5.844 1.00 86.19 80 SER A N 1
ATOM 609 C CA . SER A 1 80 ? -11.395 13.288 4.885 1.00 86.19 80 SER A CA 1
ATOM 610 C C . SER A 1 80 ? -9.912 13.668 4.705 1.00 86.19 80 SER A C 1
ATOM 612 O O . SER A 1 80 ? -9.218 13.802 5.719 1.00 86.19 80 SER A O 1
ATOM 614 N N . PRO A 1 81 ? -9.405 13.878 3.470 1.00 86.38 81 PRO A N 1
ATOM 615 C CA . PRO A 1 81 ? -10.110 13.924 2.174 1.00 86.38 81 PRO A CA 1
ATOM 616 C C . PRO A 1 81 ? -10.182 12.579 1.413 1.00 86.38 81 PRO A C 1
ATOM 618 O O . PRO A 1 81 ? -10.517 12.556 0.233 1.00 86.38 81 PRO A O 1
ATOM 621 N N . LEU A 1 82 ? -9.834 11.473 2.060 1.00 83.38 82 LEU A N 1
ATOM 622 C CA . LEU A 1 82 ? -9.863 10.111 1.525 1.00 83.38 82 LEU A CA 1
ATOM 623 C C . LEU A 1 82 ? -11.304 9.584 1.401 1.00 83.38 82 LEU A C 1
ATOM 625 O O . LEU A 1 82 ? -12.244 10.108 2.001 1.00 83.38 82 LEU A O 1
ATOM 629 N N . SER A 1 83 ? -11.482 8.527 0.612 1.00 79.12 83 SER A N 1
ATOM 630 C CA . SER A 1 83 ? -12.785 7.904 0.349 1.00 79.12 83 SER A CA 1
ATOM 631 C C . SER A 1 83 ? -13.134 6.781 1.327 1.00 79.12 83 SER A C 1
ATOM 633 O O . SER A 1 83 ? -14.307 6.430 1.437 1.00 79.12 83 SER A O 1
ATOM 635 N N . SER A 1 84 ? -12.161 6.214 2.054 1.00 81.38 84 SER A N 1
ATOM 636 C CA . SER A 1 84 ? -12.431 5.130 3.006 1.00 81.38 84 SER A CA 1
ATOM 637 C C . SER A 1 84 ? -11.417 5.039 4.160 1.00 81.38 84 SER A C 1
ATOM 639 O O . SER A 1 84 ? -10.2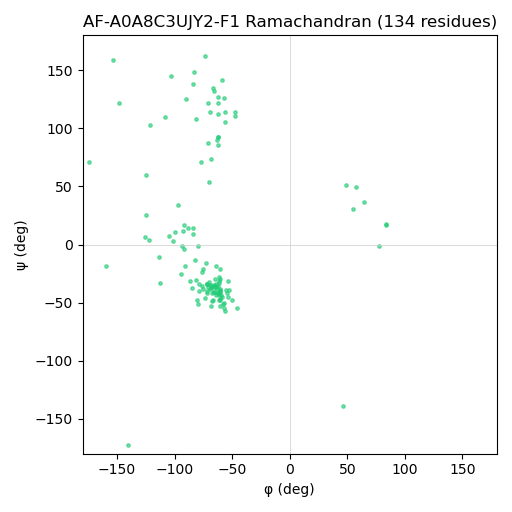79 5.502 4.038 1.00 81.38 84 SER A O 1
ATOM 641 N N . PRO A 1 85 ? -11.797 4.403 5.287 1.00 86.00 85 PRO A N 1
ATOM 642 C CA . PRO A 1 85 ? -10.862 4.008 6.340 1.00 86.00 85 PRO A CA 1
ATOM 643 C C . PRO A 1 85 ? -9.682 3.178 5.832 1.00 86.00 85 PRO A C 1
ATOM 645 O O . PRO A 1 85 ? -8.558 3.390 6.277 1.00 86.00 85 PRO A O 1
ATOM 648 N N . ASP A 1 86 ? -9.919 2.267 4.885 1.00 81.12 86 ASP A N 1
ATOM 649 C CA . ASP A 1 86 ? -8.872 1.397 4.342 1.00 81.12 86 ASP A CA 1
ATOM 650 C C . ASP A 1 86 ? -7.779 2.207 3.635 1.00 81.12 86 ASP A C 1
ATOM 652 O O . ASP A 1 86 ? -6.598 1.890 3.782 1.00 81.12 86 ASP A O 1
ATOM 656 N N . GLN A 1 87 ? -8.145 3.308 2.960 1.00 79.31 87 GLN A N 1
ATOM 657 C CA . GLN A 1 87 ? -7.171 4.248 2.398 1.00 79.31 87 GLN A CA 1
ATOM 658 C C . GLN A 1 87 ? -6.294 4.875 3.492 1.00 79.31 87 GLN A C 1
ATOM 660 O O . GLN A 1 87 ? -5.066 4.890 3.392 1.00 79.31 87 GLN A O 1
ATOM 665 N N . ALA A 1 88 ? -6.920 5.358 4.568 1.00 85.81 88 ALA A N 1
ATOM 666 C CA . ALA A 1 88 ? -6.217 6.004 5.673 1.00 85.81 88 ALA A CA 1
ATOM 667 C C . ALA A 1 88 ? -5.277 5.033 6.406 1.00 85.81 88 ALA A C 1
ATOM 669 O O . ALA A 1 88 ? -4.125 5.367 6.696 1.00 85.81 88 ALA A O 1
ATOM 670 N N . ILE A 1 89 ? -5.749 3.812 6.668 1.00 86.88 89 ILE A N 1
ATOM 671 C CA . ILE A 1 89 ? -4.986 2.758 7.345 1.00 86.88 89 ILE A CA 1
ATOM 672 C C . ILE A 1 89 ? -3.800 2.317 6.488 1.00 86.88 89 ILE A C 1
ATOM 674 O O . ILE A 1 89 ? -2.707 2.129 7.014 1.00 86.88 89 ILE A O 1
ATOM 678 N N . ALA A 1 90 ? -3.975 2.184 5.177 1.00 83.69 90 ALA A N 1
ATOM 679 C CA . ALA A 1 90 ? -2.891 1.813 4.279 1.00 83.69 90 ALA A CA 1
ATOM 680 C C . ALA A 1 90 ? -1.797 2.886 4.187 1.00 83.69 90 ALA A C 1
ATOM 682 O O . ALA A 1 90 ? -0.617 2.540 4.206 1.00 83.69 90 ALA A O 1
ATOM 683 N N . ILE A 1 91 ? -2.162 4.174 4.142 1.00 85.94 91 ILE A N 1
ATOM 684 C CA . ILE A 1 91 ? -1.186 5.276 4.217 1.00 85.94 91 ILE A CA 1
ATOM 685 C C . ILE A 1 91 ? -0.423 5.202 5.543 1.00 85.94 91 ILE A C 1
ATOM 687 O O . ILE A 1 91 ? 0.807 5.258 5.554 1.00 85.94 91 ILE A O 1
ATOM 691 N N . MET A 1 92 ? -1.142 5.006 6.652 1.00 89.06 92 MET A N 1
ATOM 692 C CA . MET A 1 92 ? -0.538 4.840 7.972 1.00 89.06 92 MET A CA 1
ATOM 693 C C . MET A 1 92 ? 0.449 3.661 7.982 1.00 89.06 92 MET A C 1
ATOM 695 O O . MET A 1 92 ? 1.611 3.836 8.344 1.00 89.06 92 MET A O 1
ATOM 699 N N . ALA A 1 93 ? 0.030 2.492 7.491 1.00 87.38 93 ALA A N 1
ATOM 700 C CA . ALA A 1 93 ? 0.849 1.287 7.402 1.00 87.38 93 ALA A CA 1
ATOM 701 C C . ALA A 1 93 ? 2.092 1.481 6.522 1.00 87.38 93 ALA A C 1
ATOM 703 O O . ALA A 1 93 ? 3.175 1.037 6.893 1.00 87.38 93 ALA A O 1
ATOM 704 N N . TYR A 1 94 ? 1.969 2.174 5.385 1.00 84.81 94 TYR A N 1
ATOM 705 C CA . TYR A 1 94 ? 3.099 2.474 4.504 1.00 84.81 94 TYR A CA 1
ATOM 706 C C . TYR A 1 94 ? 4.172 3.299 5.224 1.00 84.81 94 TYR A C 1
ATOM 708 O O . TYR A 1 94 ? 5.361 3.055 5.061 1.00 84.81 94 TYR A O 1
ATOM 716 N N . THR A 1 95 ? 3.775 4.240 6.079 1.00 86.75 95 THR A N 1
ATOM 717 C CA . THR A 1 95 ? 4.730 5.051 6.855 1.00 86.75 95 THR A CA 1
ATOM 718 C C . THR A 1 95 ? 5.297 4.349 8.094 1.00 86.75 95 THR A C 1
ATOM 720 O O . THR A 1 95 ? 6.130 4.926 8.794 1.00 86.75 95 THR A O 1
ATOM 723 N N . MET A 1 96 ? 4.872 3.115 8.377 1.00 85.94 96 MET A N 1
ATOM 724 C CA . MET A 1 96 ? 5.273 2.360 9.561 1.00 85.94 96 MET A CA 1
ATOM 725 C C . MET A 1 96 ? 6.308 1.276 9.265 1.00 85.94 96 MET A C 1
ATOM 727 O O . MET A 1 96 ? 6.248 0.568 8.259 1.00 85.94 96 MET A O 1
ATOM 731 N N . GLU A 1 97 ? 7.204 1.089 10.239 1.00 84.75 97 GLU A N 1
ATOM 732 C CA . GLU A 1 97 ? 8.233 0.046 10.244 1.00 84.75 97 GLU A CA 1
ATOM 733 C C . GLU A 1 97 ? 8.975 -0.053 8.891 1.00 84.75 97 GLU A C 1
ATOM 735 O O . GLU A 1 97 ? 9.320 0.959 8.280 1.00 84.75 97 GLU A O 1
ATOM 740 N N . ASP A 1 98 ? 9.244 -1.274 8.430 1.00 85.62 98 ASP A N 1
ATOM 741 C CA . ASP A 1 98 ? 9.907 -1.560 7.159 1.00 85.62 98 ASP A CA 1
ATOM 742 C C . ASP A 1 98 ? 8.913 -1.935 6.041 1.00 85.62 98 ASP A C 1
ATOM 744 O O . ASP A 1 98 ? 9.338 -2.380 4.972 1.00 85.62 98 ASP A O 1
ATOM 748 N N . LEU A 1 99 ? 7.598 -1.748 6.245 1.00 83.31 99 LEU A N 1
ATOM 749 C CA . LEU A 1 99 ? 6.583 -2.194 5.281 1.00 83.31 99 LEU A CA 1
ATOM 750 C C . LEU A 1 99 ? 6.753 -1.515 3.915 1.00 83.31 99 LEU A C 1
ATOM 752 O O . LEU A 1 99 ? 6.664 -2.192 2.892 1.00 83.31 99 LEU A O 1
ATOM 756 N N . TYR A 1 100 ? 7.074 -0.215 3.874 1.00 83.81 100 TYR A N 1
ATOM 757 C CA . TYR A 1 100 ? 7.345 0.477 2.607 1.00 83.81 1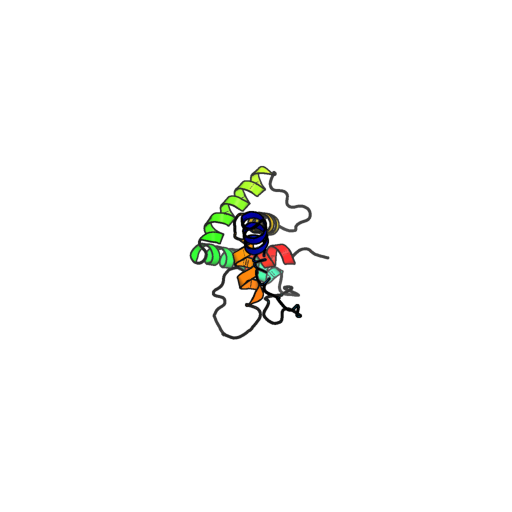00 TYR A CA 1
ATOM 758 C C . TYR A 1 100 ? 8.535 -0.106 1.843 1.00 83.81 100 TYR A C 1
ATOM 760 O O . TYR A 1 100 ? 8.549 -0.037 0.617 1.00 83.81 100 TYR A O 1
ATOM 768 N N . LYS A 1 101 ? 9.547 -0.653 2.531 1.00 88.00 101 LYS A N 1
ATOM 769 C CA . LYS A 1 101 ? 10.730 -1.221 1.870 1.00 88.00 101 LYS A CA 1
ATOM 770 C C . LYS A 1 101 ? 10.333 -2.477 1.118 1.00 88.00 101 LYS A C 1
ATOM 772 O O . LYS A 1 101 ? 10.545 -2.556 -0.087 1.00 88.00 101 LYS A O 1
ATOM 777 N N . GLU A 1 102 ? 9.675 -3.403 1.815 1.00 84.56 102 GLU A N 1
ATOM 778 C CA . GLU A 1 102 ? 9.173 -4.629 1.199 1.00 84.56 102 GLU A CA 1
ATOM 779 C C . GLU A 1 102 ? 8.185 -4.297 0.074 1.00 84.56 102 GLU A C 1
ATOM 781 O O . GLU A 1 102 ? 8.292 -4.847 -1.024 1.00 84.56 102 GLU A O 1
ATOM 786 N N . PHE A 1 103 ? 7.281 -3.338 0.318 1.00 81.81 103 PHE A N 1
ATOM 787 C CA . PHE A 1 103 ? 6.317 -2.852 -0.669 1.00 81.81 103 PHE A CA 1
ATOM 788 C C . PHE A 1 103 ? 6.984 -2.339 -1.937 1.00 81.81 103 PHE A C 1
ATOM 790 O O . PHE A 1 103 ? 6.739 -2.874 -3.021 1.00 81.81 103 PHE A O 1
ATOM 797 N N . ASN A 1 104 ? 7.882 -1.371 -1.804 1.00 85.94 104 ASN A N 1
ATOM 798 C CA . ASN A 1 104 ? 8.563 -0.762 -2.938 1.00 85.94 104 ASN A CA 1
ATOM 799 C C . ASN A 1 104 ? 9.460 -1.759 -3.682 1.00 85.94 104 ASN A C 1
ATOM 801 O O . ASN A 1 104 ? 9.642 -1.629 -4.892 1.00 85.94 104 ASN A O 1
ATOM 805 N N . ASP A 1 105 ? 10.010 -2.761 -2.997 1.00 86.81 105 ASP A N 1
ATOM 806 C CA . ASP A 1 105 ? 10.826 -3.793 -3.632 1.00 86.81 105 ASP A CA 1
ATOM 807 C C . ASP A 1 105 ? 9.991 -4.755 -4.480 1.00 86.81 105 ASP A C 1
ATOM 809 O O . ASP A 1 105 ? 10.414 -5.094 -5.586 1.00 86.81 105 ASP A O 1
ATOM 813 N N . LYS A 1 106 ? 8.793 -5.159 -4.027 1.00 82.25 106 LYS A N 1
ATOM 814 C CA . LYS A 1 106 ? 7.903 -5.994 -4.856 1.00 82.25 106 LYS A CA 1
ATOM 815 C C . LYS A 1 106 ? 7.263 -5.202 -5.982 1.00 82.25 106 LYS A C 1
ATOM 817 O O . LYS A 1 106 ? 7.267 -5.682 -7.114 1.00 82.25 106 LYS A O 1
ATOM 822 N N . VAL A 1 107 ? 6.739 -4.006 -5.701 1.00 80.81 107 VAL A N 1
ATOM 823 C CA . VAL A 1 107 ? 6.066 -3.167 -6.709 1.00 80.81 107 VAL A CA 1
ATOM 824 C C . VAL A 1 107 ? 6.982 -2.945 -7.901 1.00 80.81 107 VAL A C 1
ATOM 826 O O . VAL A 1 107 ? 6.546 -3.104 -9.030 1.00 80.81 107 VAL A O 1
ATOM 829 N N . ARG A 1 108 ? 8.271 -2.690 -7.665 1.00 85.50 108 ARG A N 1
ATOM 830 C CA . ARG A 1 108 ? 9.263 -2.416 -8.713 1.00 85.50 108 ARG A CA 1
ATOM 831 C C . ARG A 1 108 ? 9.465 -3.543 -9.733 1.00 85.50 108 ARG A C 1
ATOM 833 O O . ARG A 1 108 ? 10.002 -3.264 -10.796 1.00 85.50 108 ARG A O 1
ATOM 840 N N . VAL A 1 109 ? 9.105 -4.786 -9.407 1.00 83.69 109 VAL A N 1
ATOM 841 C CA . VAL A 1 109 ? 9.425 -5.970 -10.232 1.00 83.69 109 VAL A CA 1
ATOM 842 C C . VAL A 1 109 ? 8.204 -6.816 -10.615 1.00 83.69 109 VAL A C 1
ATOM 844 O O . VAL A 1 109 ? 8.363 -7.904 -11.169 1.00 83.69 109 VAL A O 1
ATOM 847 N N . THR A 1 110 ? 6.987 -6.361 -10.294 1.00 76.44 110 THR A N 1
ATOM 848 C CA . THR A 1 110 ? 5.743 -7.146 -10.456 1.00 76.44 110 THR A CA 1
ATOM 849 C C . THR A 1 110 ? 4.884 -6.710 -11.659 1.00 76.44 110 THR A C 1
ATOM 851 O O . THR A 1 110 ? 3.795 -7.235 -11.862 1.00 76.44 110 THR A O 1
ATOM 854 N N . GLY A 1 111 ? 5.371 -5.807 -12.511 1.00 69.69 111 GLY A N 1
ATOM 855 C CA . GLY A 1 111 ? 4.680 -5.338 -13.723 1.00 69.69 111 GLY A CA 1
ATOM 856 C C . GLY A 1 111 ? 4.632 -6.341 -14.878 1.00 69.69 111 GLY A C 1
ATOM 857 O O . GLY A 1 111 ? 3.844 -6.193 -15.808 1.00 69.69 111 GLY A O 1
ATOM 858 N N . ILE A 1 112 ? 5.455 -7.395 -14.845 1.00 61.16 112 ILE A N 1
ATOM 859 C CA . ILE A 1 112 ? 5.588 -8.309 -15.984 1.00 61.16 112 ILE A CA 1
ATOM 860 C C . ILE A 1 112 ? 4.575 -9.471 -15.901 1.00 61.16 112 ILE A C 1
ATOM 862 O O . ILE A 1 112 ? 4.623 -10.257 -14.949 1.00 61.16 112 ILE A O 1
ATOM 866 N N . PRO A 1 113 ? 3.743 -9.714 -16.935 1.00 53.81 113 PRO A N 1
ATOM 867 C CA . PRO A 1 113 ? 2.843 -10.865 -16.994 1.00 53.81 113 PRO A CA 1
ATOM 868 C C . PRO A 1 113 ? 3.616 -12.145 -17.361 1.00 53.81 113 PRO A C 1
ATOM 870 O O . PRO A 1 113 ? 3.513 -12.652 -18.474 1.00 53.81 113 PRO A O 1
ATOM 873 N N . ARG A 1 114 ? 4.447 -12.680 -16.454 1.00 50.25 114 ARG A N 1
ATOM 874 C CA . ARG A 1 114 ? 5.206 -13.929 -16.707 1.00 50.25 114 ARG A CA 1
ATOM 875 C C . ARG A 1 114 ? 4.650 -15.192 -16.063 1.00 50.25 114 ARG A C 1
ATOM 877 O O . ARG A 1 114 ? 5.213 -16.259 -16.287 1.00 50.25 114 ARG A O 1
ATOM 884 N N . THR A 1 115 ? 3.515 -15.139 -15.369 1.00 38.09 115 THR A N 1
ATOM 885 C CA . THR A 1 115 ? 2.842 -16.367 -14.910 1.00 38.09 115 THR A CA 1
ATOM 886 C C . THR A 1 115 ? 1.320 -16.225 -14.857 1.00 38.09 115 THR A C 1
ATOM 888 O O . THR A 1 115 ? 0.827 -15.405 -14.078 1.00 38.09 115 THR A O 1
ATOM 891 N N . PRO A 1 116 ? 0.559 -17.068 -15.582 1.00 34.31 116 PRO A N 1
ATOM 892 C CA . PRO A 1 116 ? -0.855 -17.280 -15.301 1.00 34.31 116 PRO A CA 1
ATOM 893 C C . PRO A 1 116 ? -0.992 -17.884 -13.896 1.00 34.31 116 PRO A C 1
ATOM 895 O O . PRO A 1 116 ? -0.345 -18.882 -13.583 1.00 34.31 116 PRO A O 1
ATOM 898 N N . GLY A 1 117 ? -1.815 -17.283 -13.037 1.00 42.34 117 GLY A N 1
ATOM 899 C CA . GLY A 1 117 ? -2.203 -17.892 -11.757 1.00 42.34 117 GLY A CA 1
ATOM 900 C C . GLY A 1 117 ? -1.235 -17.715 -10.581 1.00 42.34 117 GLY A C 1
ATOM 901 O O . GLY A 1 117 ? -1.361 -18.432 -9.590 1.00 42.34 117 GLY A O 1
ATOM 902 N N . ARG A 1 118 ? -0.302 -16.756 -10.627 1.00 41.56 118 ARG A N 1
ATOM 903 C CA . ARG A 1 118 ? 0.552 -16.422 -9.471 1.00 41.56 118 ARG A CA 1
ATOM 904 C C . ARG A 1 118 ? 0.484 -14.942 -9.093 1.00 41.56 118 ARG A C 1
ATOM 906 O O . ARG A 1 118 ? 1.498 -14.270 -8.979 1.00 41.56 118 ARG A O 1
ATOM 913 N N . LEU A 1 119 ? -0.720 -14.472 -8.762 1.00 44.44 119 LEU A N 1
ATOM 914 C CA . LEU A 1 119 ? -0.923 -13.327 -7.857 1.00 44.44 119 LEU A CA 1
ATOM 915 C C . LEU A 1 119 ? -0.545 -13.738 -6.412 1.00 44.44 119 LEU A C 1
ATOM 917 O O . LEU A 1 119 ? -1.347 -13.699 -5.485 1.00 44.44 119 LEU A O 1
ATOM 921 N N . GLY A 1 120 ? 0.672 -14.259 -6.239 1.00 39.47 120 GLY A N 1
ATOM 922 C CA . GLY A 1 120 ? 1.212 -14.811 -4.994 1.00 39.47 120 GLY A CA 1
ATOM 923 C C . GLY A 1 120 ? 2.079 -13.821 -4.217 1.00 39.47 120 GLY A C 1
ATOM 924 O O . GLY A 1 120 ? 3.068 -14.230 -3.620 1.00 39.47 120 GLY A O 1
ATOM 925 N N . GLY A 1 121 ? 1.746 -12.537 -4.262 1.00 42.44 121 GLY A N 1
ATOM 926 C CA . GLY A 1 121 ? 2.500 -11.450 -3.636 1.00 42.44 121 GLY A CA 1
ATOM 927 C C . GLY A 1 121 ? 1.694 -10.170 -3.811 1.00 42.44 121 GLY A C 1
ATOM 928 O O . GLY A 1 121 ? 1.920 -9.397 -4.724 1.00 42.44 121 GLY A O 1
ATOM 929 N N . LEU A 1 122 ? 0.586 -10.016 -3.116 1.00 49.12 122 LEU A N 1
ATOM 930 C CA . LEU A 1 122 ? 0.556 -9.974 -1.661 1.00 49.12 122 LEU A CA 1
ATOM 931 C C . LEU A 1 122 ? 1.300 -8.754 -1.050 1.00 49.12 122 LEU A C 1
ATOM 933 O O . LEU A 1 122 ? 2.008 -8.775 -0.042 1.00 49.12 122 LEU A O 1
ATOM 937 N N . LEU A 1 123 ? 1.150 -7.659 -1.785 1.00 47.97 123 LEU A N 1
ATOM 938 C CA . LEU A 1 123 ? 1.616 -6.334 -1.411 1.00 47.97 123 LEU A CA 1
ATOM 939 C C . LEU A 1 123 ? 0.874 -5.233 -2.181 1.00 47.97 123 LEU A C 1
ATOM 941 O O . LEU A 1 123 ? 0.855 -4.085 -1.761 1.00 47.97 123 LEU A O 1
ATOM 945 N N . LEU A 1 124 ? 0.235 -5.594 -3.299 1.00 50.25 124 LEU A N 1
ATOM 946 C CA . LEU A 1 124 ? -0.292 -4.658 -4.288 1.00 50.25 124 LEU A CA 1
ATOM 947 C C . LEU A 1 124 ? -1.764 -4.284 -4.108 1.00 50.25 124 LEU A C 1
ATOM 949 O O . LEU A 1 124 ? -2.156 -3.202 -4.517 1.00 50.25 124 LEU A O 1
ATOM 953 N N . ALA A 1 125 ? -2.593 -5.118 -3.484 1.00 47.91 125 ALA A N 1
ATOM 954 C CA . ALA A 1 125 ? -4.026 -4.836 -3.456 1.00 47.91 125 ALA A CA 1
ATOM 955 C C . ALA A 1 125 ? -4.407 -3.798 -2.394 1.00 47.91 125 ALA A C 1
ATOM 957 O O . ALA A 1 125 ? -5.066 -2.820 -2.714 1.00 47.91 125 ALA A O 1
ATOM 958 N N . THR A 1 126 ? -3.981 -3.962 -1.139 1.00 44.12 126 THR A N 1
ATOM 959 C CA . THR A 1 126 ? -4.490 -3.101 -0.060 1.00 44.12 126 THR A CA 1
ATOM 960 C C . THR A 1 126 ? -3.828 -1.727 -0.040 1.00 44.12 126 THR A C 1
ATOM 962 O O . THR A 1 126 ? -4.517 -0.732 0.140 1.00 44.12 126 THR A O 1
ATOM 965 N N . THR A 1 127 ? -2.514 -1.638 -0.278 1.00 45.50 127 THR A N 1
ATOM 966 C CA . THR A 1 127 ? -1.780 -0.359 -0.258 1.00 45.50 127 THR A CA 1
ATOM 967 C C . THR A 1 127 ? -1.848 0.385 -1.590 1.00 45.50 127 THR A C 1
ATOM 969 O O . THR A 1 127 ? -1.986 1.605 -1.585 1.00 45.50 127 THR A O 1
ATOM 972 N N . ALA A 1 128 ? -1.809 -0.312 -2.737 1.00 46.28 128 ALA A N 1
ATOM 973 C CA . ALA A 1 128 ? -1.909 0.367 -4.032 1.00 46.28 128 ALA A CA 1
ATOM 974 C C . ALA A 1 128 ? -3.351 0.791 -4.349 1.00 46.28 128 ALA A C 1
ATOM 976 O O . ALA A 1 128 ? -3.535 1.887 -4.864 1.00 46.28 128 ALA A O 1
ATOM 977 N N . LEU A 1 129 ? -4.380 0.017 -3.970 1.00 45.12 129 LEU A N 1
ATOM 978 C CA . LEU A 1 129 ? -5.769 0.468 -4.136 1.00 45.12 129 LEU A CA 1
ATOM 979 C C . LEU A 1 129 ? -6.110 1.615 -3.176 1.00 45.12 129 LEU A C 1
ATOM 981 O O . LEU A 1 129 ? -6.859 2.515 -3.544 1.00 45.12 129 LEU A O 1
ATOM 985 N N . ALA A 1 130 ? -5.508 1.630 -1.983 1.00 43.97 130 ALA A N 1
ATOM 986 C CA . ALA A 1 130 ? -5.663 2.711 -1.018 1.00 43.97 130 ALA A CA 1
ATOM 987 C C . ALA A 1 130 ? -5.053 4.053 -1.460 1.00 43.97 130 ALA A C 1
ATOM 989 O O . ALA A 1 130 ? -5.598 5.110 -1.156 1.00 43.97 130 ALA A O 1
ATOM 990 N N . VAL A 1 131 ? -3.913 4.015 -2.154 1.00 44.03 131 VAL A N 1
ATOM 991 C CA . VAL A 1 131 ? -3.226 5.221 -2.644 1.00 44.03 131 VAL A CA 1
ATOM 992 C C . VAL A 1 131 ? -3.773 5.656 -4.012 1.00 44.03 131 VAL A C 1
ATOM 994 O O . VAL A 1 131 ? -3.841 6.852 -4.282 1.00 44.03 131 VAL A O 1
ATOM 997 N N . ALA A 1 132 ? -4.220 4.719 -4.857 1.00 41.81 132 ALA A N 1
ATOM 998 C CA . ALA A 1 132 ? -4.687 5.006 -6.218 1.00 41.81 132 ALA A CA 1
ATOM 999 C C . ALA A 1 132 ? -6.140 5.502 -6.311 1.00 41.81 132 ALA A C 1
ATOM 1001 O O . ALA A 1 132 ? -6.538 6.018 -7.350 1.00 41.81 132 ALA A O 1
ATOM 1002 N N . THR A 1 133 ? -6.944 5.390 -5.249 1.00 38.88 133 THR A N 1
ATOM 1003 C CA . THR A 1 133 ? -8.345 5.861 -5.259 1.00 38.88 133 THR A CA 1
ATOM 1004 C C . THR A 1 133 ? -8.520 7.309 -4.778 1.00 38.88 133 THR A C 1
ATOM 1006 O O . THR A 1 133 ? -9.639 7.760 -4.533 1.00 38.88 133 THR A O 1
ATOM 1009 N N . GLY A 1 134 ? -7.433 8.087 -4.735 1.00 33.62 134 GLY A N 1
ATOM 1010 C CA . GLY A 1 134 ? -7.490 9.547 -4.713 1.00 33.62 134 GLY A CA 1
ATOM 1011 C C . GLY A 1 134 ? -7.946 10.097 -6.064 1.00 33.62 134 GLY A C 1
ATOM 1012 O O . GLY A 1 134 ? -7.123 10.409 -6.917 1.00 33.62 134 GLY A O 1
ATOM 1013 N N . ILE A 1 135 ? -9.264 10.212 -6.234 1.00 30.86 135 ILE A N 1
ATOM 1014 C CA . ILE A 1 135 ? -9.924 11.006 -7.274 1.00 30.86 135 ILE A CA 1
ATOM 1015 C C . ILE A 1 135 ? -9.294 12.407 -7.329 1.00 30.86 135 ILE A C 1
ATOM 1017 O O . ILE A 1 135 ? -9.505 13.210 -6.419 1.00 30.86 135 ILE A O 1
ATOM 1021 N N . LEU A 1 136 ? -8.569 12.683 -8.417 1.00 30.02 136 LEU A N 1
ATOM 1022 C CA . LEU A 1 136 ? -8.810 13.799 -9.341 1.00 30.02 136 LEU A CA 1
ATOM 1023 C C . LEU A 1 136 ? -8.526 13.329 -10.771 1.00 30.02 136 LEU A C 1
ATOM 1025 O O . LEU A 1 136 ? -7.449 12.732 -10.988 1.00 30.02 136 LEU A O 1
#

InterPro domains:
  IPR000768 NAD:arginine ADP-ribosyltransferase, ART [PF01129] (25-112)
  IPR000768 NAD:arginine ADP-ribosyltransferase, ART [PR00970] (26-47)
  IPR000768 NAD:arginine ADP-ribosyltransferase, ART [PR00970] (54-72)
  IPR050999 Arg-specific ADP-ribosyltransferase [PTHR10339] (6-112)

Radius of gyration: 22.87 Å; Cα contacts (8 Å, |Δi|>4): 108; chains: 1; bounding box: 79×33×36 Å